Protein AF-A0A0K0EU49-F1 (afdb_monomer_lite)

Sequence (114 aa):
MLGKSNKVKTKYGFSILNDKEEGNVSEKSRKPKEFAKDKGLGFPKFIKKDFLDKLNGLLDNDTLTIICELSIVNESWNYQCRRMSIKEMIPRQRLLFDLGNILDFHFFGLYRKS

Secondary structure (DSSP, 8-state):
-------EEEEEEEEEE-TTS-EEEEEE-SS-EEEBTTB----TTSS-GGGSSGGGT-SBTTB--EEEEEEE--------------SS-PPP--HHHHHHHHHHHHHHHHTT--

Foldseek 3Di:
DPDPDQWFWKKKKKFKAFPVRDGPFIDIDPGTDIDDPPDDDDDPPRDDPVCCDVVVRRQDVPDIDMDMDMDTDDDDDDPPPPPDPDVDDDPPDCPVVVVVVVVVVVVVVVVVPD

Structure (mmCIF, N/CA/C/O backbone):
data_AF-A0A0K0EU49-F1
#
_entry.id   AF-A0A0K0EU49-F1
#
loop_
_atom_site.group_PDB
_atom_site.id
_atom_site.type_symbol
_atom_site.label_atom_id
_atom_site.label_alt_id
_atom_site.label_comp_id
_atom_site.label_asym_id
_atom_site.label_entity_id
_atom_site.label_seq_id
_atom_site.pdbx_PDB_ins_code
_atom_site.Cartn_x
_atom_site.Cartn_y
_atom_site.Cartn_z
_atom_site.occupancy
_atom_site.B_iso_or_equiv
_atom_site.auth_seq_id
_atom_site.auth_comp_id
_atom_site.auth_asym_id
_atom_site.auth_atom_id
_atom_site.pdbx_PDB_model_num
ATOM 1 N N . MET A 1 1 ? 18.193 -19.579 -23.273 1.00 37.75 1 MET A N 1
ATOM 2 C CA . MET A 1 1 ? 17.131 -18.557 -23.148 1.00 37.75 1 MET A CA 1
ATOM 3 C C . MET A 1 1 ? 16.803 -18.411 -21.671 1.00 37.75 1 MET A C 1
ATOM 5 O O . MET A 1 1 ? 16.205 -19.311 -21.100 1.00 37.75 1 MET A O 1
ATOM 9 N N . LEU A 1 2 ? 17.311 -17.358 -21.029 1.00 48.41 2 LEU A N 1
ATOM 10 C CA . LEU A 1 2 ? 17.106 -17.089 -19.604 1.00 48.41 2 LEU A CA 1
ATOM 11 C C . LEU A 1 2 ? 15.629 -16.714 -19.404 1.00 48.41 2 LEU A C 1
ATOM 13 O O . LEU A 1 2 ? 15.182 -15.695 -19.929 1.00 48.41 2 LEU A O 1
ATOM 17 N N . GLY A 1 3 ? 14.857 -17.581 -18.745 1.00 47.91 3 GLY A N 1
ATOM 18 C CA . GLY A 1 3 ? 13.427 -17.368 -18.529 1.00 47.91 3 GLY A CA 1
ATOM 19 C C . GLY A 1 3 ? 13.191 -16.036 -17.822 1.00 47.91 3 GLY A C 1
ATOM 20 O O . GLY A 1 3 ? 13.730 -15.808 -16.741 1.00 47.91 3 GLY A O 1
ATOM 21 N N . LYS A 1 4 ? 12.414 -15.142 -18.444 1.00 58.16 4 LYS A N 1
ATOM 22 C CA . LYS A 1 4 ? 11.996 -13.887 -17.812 1.00 58.16 4 LYS A CA 1
ATOM 23 C C . LYS A 1 4 ? 11.240 -14.247 -16.537 1.00 58.16 4 LYS A C 1
ATOM 25 O O . LYS A 1 4 ? 10.184 -14.873 -16.598 1.00 58.16 4 LYS A O 1
ATOM 30 N N . SER A 1 5 ? 11.784 -13.883 -15.382 1.00 66.69 5 SER A N 1
ATOM 31 C CA . SER A 1 5 ? 11.018 -13.942 -14.148 1.00 66.69 5 SER A CA 1
ATOM 32 C C . SER A 1 5 ? 9.898 -12.905 -14.259 1.00 66.69 5 SER A C 1
ATOM 34 O O . SER A 1 5 ? 10.154 -11.726 -14.486 1.00 66.69 5 SER A O 1
ATOM 36 N N . ASN A 1 6 ? 8.642 -13.323 -14.089 1.00 78.94 6 ASN A N 1
ATOM 37 C CA . ASN A 1 6 ? 7.483 -12.416 -14.016 1.00 78.94 6 ASN A CA 1
ATOM 38 C C . ASN A 1 6 ? 7.441 -11.652 -12.676 1.00 78.94 6 ASN A C 1
ATOM 40 O O . ASN A 1 6 ? 6.374 -11.408 -12.114 1.00 78.94 6 ASN A O 1
ATOM 44 N N . LYS A 1 7 ? 8.615 -11.341 -12.125 1.00 86.12 7 LYS A N 1
ATOM 45 C CA . LYS A 1 7 ? 8.794 -10.707 -10.828 1.00 86.12 7 LYS A CA 1
ATOM 46 C C . LYS A 1 7 ? 9.262 -9.279 -11.030 1.00 86.12 7 LYS A C 1
ATOM 48 O O . LYS A 1 7 ? 10.181 -9.028 -11.805 1.00 86.12 7 LYS A O 1
ATOM 53 N N . VAL A 1 8 ? 8.672 -8.360 -10.281 1.00 88.56 8 VAL A N 1
ATOM 54 C CA . VAL A 1 8 ? 9.025 -6.940 -10.323 1.00 88.56 8 VAL A CA 1
ATOM 55 C C . VAL A 1 8 ? 9.614 -6.544 -8.977 1.00 88.56 8 VAL A C 1
ATOM 57 O O . VAL A 1 8 ? 9.035 -6.843 -7.935 1.00 88.56 8 VAL A O 1
ATOM 60 N N . LYS A 1 9 ? 10.769 -5.872 -8.975 1.00 91.19 9 LYS A N 1
ATOM 61 C CA . LYS A 1 9 ? 11.320 -5.274 -7.754 1.00 91.19 9 LYS A CA 1
ATOM 62 C C .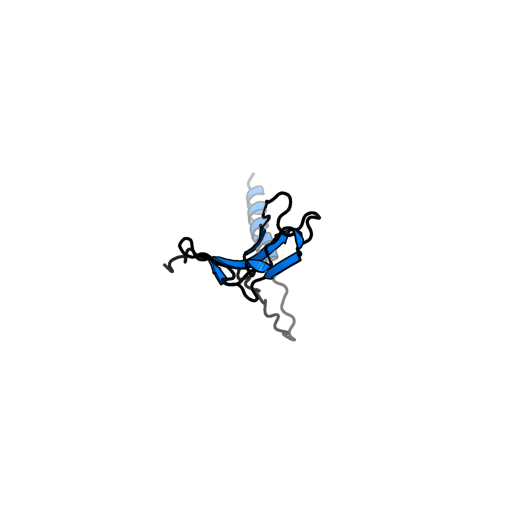 LYS A 1 9 ? 10.619 -3.943 -7.505 1.00 91.19 9 LYS A C 1
ATOM 64 O O . LYS A 1 9 ? 10.660 -3.048 -8.344 1.00 91.19 9 LYS A O 1
ATOM 69 N N . THR A 1 10 ? 9.998 -3.793 -6.343 1.00 91.62 10 THR A N 1
ATOM 70 C CA . THR A 1 10 ? 9.272 -2.571 -5.988 1.00 91.62 10 THR A CA 1
ATOM 71 C C . THR A 1 10 ? 9.500 -2.179 -4.535 1.00 91.62 10 THR A C 1
ATOM 73 O O . THR A 1 10 ? 9.626 -3.038 -3.659 1.00 91.62 10 THR A O 1
ATOM 76 N N . LYS A 1 11 ? 9.579 -0.874 -4.272 1.00 94.56 11 LYS A N 1
ATOM 77 C CA . LYS A 1 11 ? 9.314 -0.320 -2.944 1.00 94.56 11 LYS A CA 1
ATOM 78 C C . LYS A 1 11 ? 7.837 0.040 -2.875 1.00 94.56 11 LYS A C 1
ATOM 80 O O . LYS A 1 11 ? 7.317 0.653 -3.796 1.00 94.56 11 LYS A O 1
ATOM 85 N N . TYR A 1 12 ? 7.197 -0.312 -1.777 1.00 93.62 12 TYR A N 1
ATOM 86 C CA . TYR A 1 12 ? 5.807 0.015 -1.496 1.00 93.62 12 TYR A CA 1
ATOM 87 C C . TYR A 1 12 ? 5.681 0.778 -0.178 1.00 93.62 12 TYR A C 1
ATOM 89 O O . TYR A 1 12 ? 6.557 0.666 0.693 1.00 93.62 12 TYR A O 1
ATOM 97 N N . GLY A 1 13 ? 4.600 1.533 -0.039 1.00 94.75 13 GLY A N 1
ATOM 98 C CA . GLY A 1 13 ? 4.194 2.213 1.180 1.00 94.75 13 GLY A CA 1
ATOM 99 C C . GLY A 1 13 ? 2.680 2.214 1.318 1.00 94.75 13 GLY A C 1
ATOM 100 O O . GLY A 1 13 ? 1.973 2.262 0.315 1.00 94.75 13 GLY A O 1
ATOM 101 N N . PHE A 1 14 ? 2.201 2.150 2.553 1.00 95.06 14 PHE A N 1
ATOM 102 C CA . PHE A 1 14 ? 0.784 2.263 2.874 1.00 95.06 14 PHE A CA 1
ATOM 103 C C . PHE A 1 14 ? 0.589 3.385 3.881 1.00 95.06 14 PHE A C 1
ATOM 105 O O . PHE A 1 14 ? 1.388 3.515 4.811 1.00 95.06 14 PHE A O 1
ATOM 112 N N . SER A 1 15 ? -0.479 4.156 3.710 1.00 92.81 15 SER A N 1
ATOM 113 C CA . SER A 1 15 ? -0.893 5.185 4.660 1.00 92.81 15 SER A CA 1
ATOM 114 C C . SER A 1 15 ? -2.398 5.124 4.893 1.00 92.81 15 SER A C 1
ATOM 116 O O . SER A 1 15 ? -3.140 4.828 3.961 1.00 92.81 15 SER A O 1
ATOM 118 N N . ILE A 1 16 ? -2.851 5.422 6.108 1.00 92.19 16 ILE A N 1
ATOM 119 C CA . ILE A 1 16 ? -4.270 5.649 6.414 1.00 92.19 16 ILE A CA 1
ATOM 120 C C . ILE A 1 16 ? -4.494 7.152 6.491 1.00 92.19 16 ILE A C 1
ATOM 122 O O . ILE A 1 16 ? -3.755 7.841 7.201 1.00 92.19 16 ILE A O 1
ATOM 126 N N . LEU A 1 17 ? -5.487 7.637 5.749 1.00 88.19 17 LEU A N 1
ATOM 127 C CA . LEU A 1 17 ? -5.893 9.036 5.798 1.00 88.19 17 LEU A CA 1
ATOM 128 C C . LEU A 1 17 ? -6.889 9.285 6.922 1.00 88.19 17 LEU A C 1
ATOM 130 O O . LEU A 1 17 ? -7.733 8.437 7.213 1.00 88.19 17 LEU A O 1
ATOM 134 N N . ASN A 1 18 ? -6.784 10.470 7.511 1.00 83.25 18 ASN A N 1
ATOM 135 C CA . ASN A 1 18 ? -7.820 11.018 8.368 1.00 83.25 18 ASN A CA 1
ATOM 136 C C . ASN A 1 18 ? -8.838 11.859 7.574 1.00 83.25 18 ASN A C 1
ATOM 138 O O . ASN A 1 18 ? -8.734 12.013 6.356 1.00 83.25 18 ASN A O 1
ATOM 142 N N . ASP A 1 19 ? -9.800 12.423 8.295 1.00 78.00 19 ASP A N 1
ATOM 143 C CA . ASP A 1 19 ? -10.820 13.372 7.827 1.00 78.00 19 ASP A CA 1
ATOM 144 C C . ASP A 1 19 ? -10.258 14.637 7.149 1.00 78.00 19 ASP A C 1
ATOM 146 O O . ASP A 1 19 ? -10.950 15.293 6.373 1.00 78.00 19 ASP A O 1
ATOM 150 N N . LYS A 1 20 ? -8.994 14.977 7.411 1.00 79.12 20 LYS A N 1
ATOM 151 C CA . LYS A 1 20 ? -8.268 16.107 6.810 1.00 79.12 20 LYS A CA 1
ATOM 152 C C . LYS A 1 20 ? -7.339 15.694 5.667 1.00 79.12 20 LYS A C 1
ATOM 154 O O . LYS A 1 20 ? -6.525 16.504 5.234 1.00 79.12 20 LYS A O 1
ATOM 159 N N . GLU A 1 21 ? -7.431 14.447 5.205 1.00 70.44 21 GLU A N 1
ATOM 160 C CA . GLU A 1 21 ? -6.547 13.856 4.191 1.00 70.44 21 GLU A CA 1
ATOM 161 C C . GLU A 1 21 ? -5.053 13.845 4.584 1.00 70.44 21 GLU A C 1
ATOM 163 O O . GLU A 1 21 ? -4.166 13.710 3.738 1.00 70.44 21 GLU A O 1
ATOM 168 N N . GLU A 1 22 ? -4.745 13.918 5.881 1.00 72.31 22 GLU A N 1
ATOM 169 C CA . GLU A 1 22 ? -3.383 13.791 6.400 1.00 72.31 22 GLU A CA 1
ATOM 170 C C . GLU A 1 22 ? -3.084 12.325 6.769 1.00 72.31 22 GLU A C 1
ATOM 172 O O . GLU A 1 22 ? -3.889 11.619 7.384 1.00 72.31 22 GLU A O 1
ATOM 177 N N . GLY A 1 23 ? -1.901 11.837 6.377 1.00 65.19 23 GLY A N 1
ATOM 178 C CA . GLY A 1 23 ? -1.470 10.458 6.618 1.00 65.19 23 GLY A CA 1
ATOM 179 C C . GLY A 1 23 ? -1.018 10.220 8.061 1.00 65.19 23 GLY A C 1
ATOM 180 O O . GLY A 1 23 ? 0.179 10.254 8.339 1.00 65.19 23 GLY A O 1
ATOM 181 N N . ASN A 1 24 ? -1.959 9.941 8.965 1.00 73.44 24 ASN A N 1
ATOM 182 C CA . ASN A 1 24 ? -1.694 9.751 10.401 1.00 73.44 24 ASN A CA 1
ATOM 183 C C . ASN A 1 24 ? -0.955 8.443 10.737 1.00 73.44 24 ASN A C 1
ATOM 185 O O . ASN A 1 24 ? -0.217 8.371 11.720 1.00 73.44 24 ASN A O 1
ATOM 189 N N . VAL A 1 25 ? -1.139 7.397 9.928 1.00 86.44 25 VAL A N 1
ATOM 190 C CA . VAL A 1 25 ? -0.419 6.122 10.059 1.00 86.44 25 VAL A CA 1
ATOM 191 C C . VAL A 1 25 ? 0.201 5.814 8.713 1.00 86.44 25 VAL A C 1
ATOM 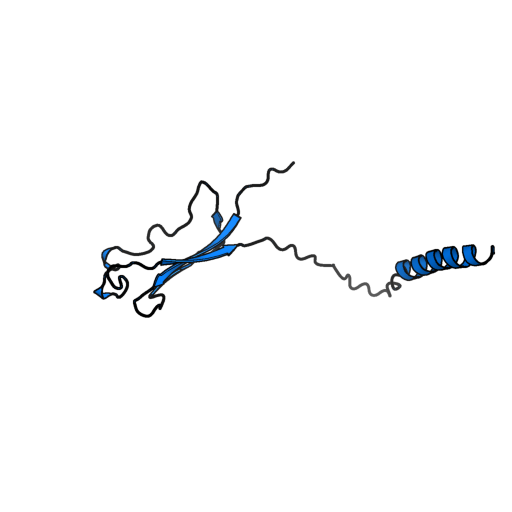193 O O . VAL A 1 25 ? -0.529 5.651 7.743 1.00 86.44 25 VAL A O 1
ATOM 196 N N . SER A 1 26 ? 1.530 5.743 8.639 1.00 91.62 26 SER A N 1
ATOM 197 C CA . SER A 1 26 ? 2.249 5.486 7.391 1.00 91.62 26 SER A CA 1
ATOM 198 C C . SER A 1 26 ? 3.419 4.536 7.617 1.00 91.62 26 SER A C 1
ATOM 200 O O . SER A 1 26 ? 4.227 4.730 8.527 1.00 91.62 26 SER A O 1
ATOM 202 N N . GLU A 1 27 ? 3.535 3.516 6.771 1.00 95.00 27 GLU A N 1
ATOM 203 C CA . GLU A 1 27 ? 4.661 2.585 6.779 1.00 95.00 27 GLU A CA 1
ATOM 204 C C . GLU A 1 27 ? 5.174 2.361 5.355 1.00 95.00 27 GLU A C 1
ATOM 206 O O . GLU A 1 27 ? 4.406 2.156 4.413 1.00 95.00 27 GLU A O 1
ATOM 211 N N . LYS A 1 28 ? 6.502 2.391 5.188 1.00 94.88 28 LYS A N 1
ATOM 212 C CA . LYS A 1 28 ? 7.175 2.213 3.896 1.00 94.88 28 LYS A CA 1
ATOM 213 C C . LYS A 1 28 ? 8.205 1.097 3.961 1.00 94.88 28 LYS A C 1
ATOM 215 O O . LYS A 1 28 ? 8.931 0.921 4.941 1.00 94.88 28 LYS A O 1
ATOM 220 N N . SER A 1 29 ? 8.305 0.343 2.872 1.00 95.06 29 SER A N 1
ATOM 221 C CA . SER A 1 29 ? 9.285 -0.729 2.744 1.00 95.06 29 SER A CA 1
ATOM 222 C C . SER A 1 29 ? 10.704 -0.149 2.743 1.00 95.06 29 SER A C 1
ATOM 224 O O . SER A 1 29 ? 11.053 0.733 1.959 1.00 95.06 29 SER A O 1
ATOM 226 N N . ARG A 1 30 ? 11.566 -0.671 3.623 1.00 93.19 30 ARG A N 1
ATOM 227 C CA . ARG A 1 30 ? 12.957 -0.193 3.750 1.00 93.19 30 ARG A CA 1
ATOM 228 C C . ARG A 1 30 ? 13.798 -0.474 2.502 1.00 93.19 30 ARG A C 1
ATOM 230 O O . ARG A 1 30 ? 14.722 0.267 2.181 1.00 93.19 30 ARG A O 1
ATOM 237 N N . LYS A 1 31 ? 13.511 -1.580 1.812 1.00 92.81 31 LYS A N 1
ATOM 238 C CA . LYS A 1 31 ? 14.242 -2.062 0.634 1.00 92.81 31 LYS A CA 1
ATOM 239 C C . LYS A 1 31 ? 13.251 -2.571 -0.413 1.00 92.81 31 LYS A C 1
ATOM 241 O O . LYS A 1 31 ? 12.175 -3.021 -0.016 1.00 92.81 31 LYS A O 1
ATOM 246 N N . PRO A 1 32 ? 13.620 -2.563 -1.706 1.00 92.25 32 PRO A N 1
ATOM 247 C CA . PRO A 1 32 ? 12.794 -3.162 -2.743 1.00 92.25 32 PRO A CA 1
ATOM 248 C C . PRO A 1 32 ? 12.524 -4.641 -2.442 1.00 92.25 32 PRO A C 1
ATOM 250 O O . PRO A 1 32 ? 13.403 -5.356 -1.950 1.00 92.25 32 PRO A O 1
ATOM 253 N N . LYS A 1 33 ? 11.310 -5.093 -2.735 1.00 92.00 33 LYS A N 1
ATOM 254 C CA . LYS A 1 33 ? 10.867 -6.482 -2.605 1.00 92.00 33 LYS A CA 1
ATOM 255 C C . LYS A 1 33 ? 10.409 -7.003 -3.959 1.00 92.00 33 LYS A C 1
ATOM 257 O O . LYS A 1 33 ? 9.978 -6.230 -4.807 1.00 92.00 33 LYS A O 1
ATOM 262 N N . GLU A 1 34 ? 10.521 -8.312 -4.153 1.00 90.50 34 GLU A N 1
ATOM 263 C CA . GLU A 1 34 ? 9.993 -8.977 -5.342 1.00 90.50 34 GLU A CA 1
ATOM 264 C C . GLU A 1 34 ? 8.485 -9.158 -5.195 1.00 90.50 34 GLU A C 1
ATOM 266 O O . GLU A 1 34 ? 8.022 -9.867 -4.301 1.00 90.50 34 GLU A O 1
ATOM 271 N N . PHE A 1 35 ? 7.738 -8.511 -6.079 1.00 87.81 35 PHE A N 1
ATOM 272 C CA . PHE A 1 35 ? 6.315 -8.720 -6.268 1.00 87.81 35 PHE A CA 1
ATOM 273 C C . PHE A 1 35 ? 6.100 -9.753 -7.377 1.00 87.81 35 PHE A C 1
ATOM 275 O O . PHE A 1 35 ? 6.735 -9.669 -8.433 1.00 87.81 35 PHE A O 1
ATOM 282 N N . ALA A 1 36 ? 5.225 -10.726 -7.131 1.00 86.81 36 ALA A N 1
ATOM 283 C CA . ALA A 1 36 ? 4.845 -11.767 -8.082 1.00 86.81 36 ALA A CA 1
ATOM 284 C C . ALA A 1 36 ? 3.315 -11.892 -8.106 1.00 86.81 36 ALA A C 1
ATOM 286 O O . ALA A 1 36 ? 2.654 -11.573 -7.121 1.00 86.81 36 ALA A O 1
ATOM 287 N N . LYS A 1 37 ? 2.745 -12.357 -9.223 1.00 82.69 37 LYS A N 1
ATOM 288 C CA . LYS A 1 37 ? 1.283 -12.410 -9.431 1.00 82.69 37 LYS A CA 1
ATOM 289 C C . LYS A 1 37 ? 0.540 -13.210 -8.348 1.00 82.69 37 LYS A C 1
ATOM 291 O O . LYS A 1 37 ? -0.603 -12.904 -8.035 1.00 82.69 37 LYS A O 1
ATOM 296 N N . ASP A 1 38 ? 1.189 -14.224 -7.799 1.00 85.56 38 ASP A N 1
ATOM 297 C CA . ASP A 1 38 ? 0.689 -15.158 -6.791 1.00 85.56 38 ASP A CA 1
ATOM 298 C C . ASP A 1 38 ? 1.053 -14.761 -5.349 1.00 85.56 38 ASP A C 1
ATOM 300 O O . ASP A 1 38 ? 0.646 -15.434 -4.402 1.00 85.56 38 ASP A O 1
ATOM 304 N N . LYS A 1 39 ? 1.807 -13.668 -5.157 1.00 84.94 39 LYS A N 1
ATOM 305 C CA . LYS A 1 39 ? 2.313 -13.262 -3.844 1.00 84.94 39 LYS A CA 1
ATOM 306 C C . LYS A 1 39 ? 2.151 -11.766 -3.587 1.00 84.94 39 LYS A C 1
ATOM 308 O O . LYS A 1 39 ? 2.866 -10.937 -4.147 1.00 84.94 39 LYS A O 1
ATOM 313 N N . GLY A 1 40 ? 1.271 -11.446 -2.640 1.00 84.88 40 GLY A N 1
ATOM 314 C CA . GLY A 1 40 ? 1.108 -10.094 -2.109 1.00 84.88 40 GLY A CA 1
ATOM 315 C C . GLY A 1 40 ? 2.299 -9.623 -1.266 1.00 84.88 40 GLY A C 1
ATOM 316 O O . GLY A 1 40 ? 3.041 -10.419 -0.682 1.00 84.88 40 GLY A O 1
ATOM 317 N N . LEU A 1 41 ? 2.459 -8.302 -1.184 1.00 89.62 41 LEU A N 1
ATOM 318 C CA . LEU A 1 41 ? 3.393 -7.617 -0.290 1.00 89.62 41 LEU A CA 1
ATOM 319 C C . LEU A 1 41 ? 2.601 -6.718 0.663 1.00 89.62 41 LEU A C 1
ATOM 321 O O . LEU A 1 41 ? 1.584 -6.151 0.278 1.00 89.62 41 LEU A O 1
ATOM 325 N N . GLY A 1 42 ? 3.066 -6.589 1.903 1.00 92.50 42 GLY A N 1
ATOM 326 C CA . GLY A 1 42 ? 2.361 -5.828 2.929 1.00 92.50 42 GLY A CA 1
ATOM 327 C C . GLY A 1 42 ? 3.115 -5.766 4.249 1.00 92.50 42 GLY A C 1
ATOM 328 O O . GLY A 1 42 ? 4.255 -6.235 4.347 1.00 92.50 42 GLY A O 1
ATOM 329 N N . PHE A 1 43 ? 2.457 -5.201 5.259 1.00 94.06 43 PHE A N 1
ATOM 330 C CA . PHE A 1 43 ? 2.924 -5.167 6.643 1.00 94.06 43 PHE A CA 1
ATOM 331 C C . PHE A 1 43 ? 1.934 -5.957 7.510 1.00 94.06 43 PHE A C 1
ATOM 333 O O . PHE A 1 43 ? 0.839 -5.468 7.777 1.00 94.06 43 PHE A O 1
ATOM 340 N N . PRO A 1 44 ? 2.277 -7.183 7.960 1.00 91.62 44 PRO A N 1
ATOM 341 C CA . PRO A 1 44 ? 1.347 -8.031 8.716 1.00 91.62 44 PRO A CA 1
ATOM 342 C C . PRO A 1 44 ? 0.812 -7.406 10.013 1.00 91.62 44 PRO A C 1
ATOM 344 O O . PRO A 1 44 ? -0.187 -7.871 10.549 1.00 91.62 44 PRO A O 1
ATOM 347 N N . LYS A 1 45 ? 1.488 -6.380 10.541 1.00 93.56 45 LYS A N 1
ATOM 348 C CA . LYS A 1 45 ? 1.112 -5.648 11.757 1.00 93.56 45 LYS A CA 1
ATOM 349 C C . LYS A 1 45 ? 1.055 -4.138 11.499 1.00 93.56 45 LYS A C 1
ATOM 351 O O . LYS A 1 45 ? 1.596 -3.371 12.285 1.00 93.56 45 LYS A O 1
ATOM 356 N N . PHE A 1 46 ? 0.438 -3.746 10.383 1.00 93.56 46 PHE A N 1
ATOM 357 C CA . PHE A 1 46 ? 0.375 -2.353 9.929 1.00 93.56 46 PHE A CA 1
ATOM 358 C C . PHE A 1 46 ? -0.287 -1.408 10.946 1.00 93.56 46 PHE A C 1
ATOM 360 O O . PHE A 1 46 ? 0.245 -0.346 11.247 1.00 93.56 46 PHE A O 1
ATOM 367 N N . ILE A 1 47 ? -1.425 -1.809 11.521 1.00 91.44 47 ILE A N 1
ATOM 368 C CA . ILE A 1 47 ? -2.119 -1.055 12.570 1.00 91.44 47 ILE A CA 1
ATOM 369 C C . ILE A 1 47 ? -2.783 -2.016 13.562 1.00 91.44 47 ILE A C 1
ATOM 371 O O . ILE A 1 47 ? -3.210 -3.114 13.199 1.00 91.44 47 ILE A O 1
ATOM 375 N N . LYS A 1 48 ? -2.852 -1.619 14.836 1.00 91.38 48 LYS A N 1
ATOM 376 C CA . LYS A 1 48 ? -3.642 -2.327 15.852 1.00 91.38 48 LYS A CA 1
ATOM 37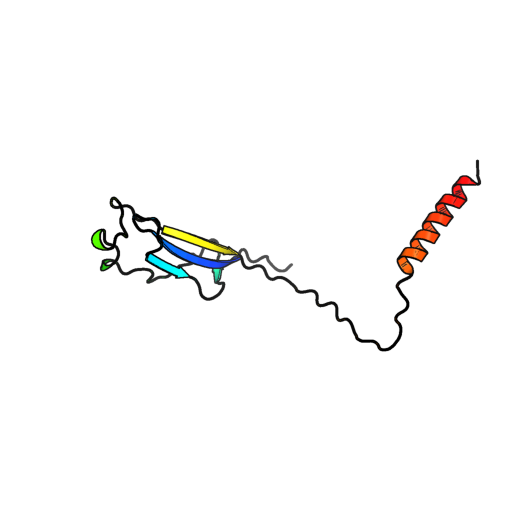7 C C . LYS A 1 48 ? -5.116 -1.959 15.704 1.00 91.38 48 LYS A C 1
ATOM 379 O O . LYS A 1 48 ? -5.432 -0.787 15.547 1.00 91.38 48 LYS A O 1
ATOM 384 N N . LYS A 1 49 ? -6.011 -2.939 15.842 1.00 89.88 49 LYS A N 1
ATOM 385 C CA . LYS A 1 49 ? -7.460 -2.717 15.727 1.00 89.88 49 LYS A CA 1
ATOM 386 C C . LYS A 1 49 ? -7.968 -1.632 16.682 1.00 89.88 49 LYS A C 1
ATOM 388 O O . LYS A 1 49 ? -8.710 -0.772 16.246 1.00 89.88 49 LYS A O 1
ATOM 393 N N . ASP A 1 50 ? -7.497 -1.620 17.927 1.00 87.94 50 ASP A N 1
ATOM 394 C CA . ASP A 1 50 ? -7.924 -0.641 18.941 1.00 87.94 50 ASP A CA 1
ATOM 395 C C . ASP A 1 50 ? -7.547 0.810 18.585 1.00 87.94 50 ASP A C 1
ATOM 397 O O . ASP A 1 50 ? -8.105 1.752 19.132 1.00 87.94 50 ASP A O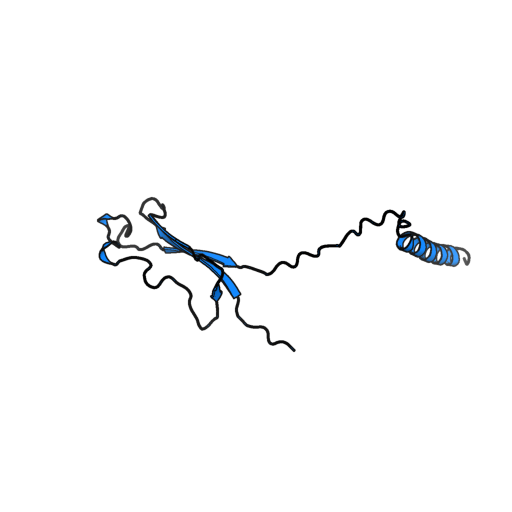 1
ATOM 401 N N . PHE A 1 51 ? -6.589 1.000 17.670 1.00 85.38 51 PHE A N 1
ATOM 402 C CA . PHE A 1 51 ? -6.219 2.320 17.158 1.00 85.38 51 PHE A CA 1
ATOM 403 C C . PHE A 1 51 ? -7.032 2.719 15.924 1.00 85.38 51 PHE A C 1
ATOM 405 O O . PHE A 1 51 ? -7.120 3.907 15.621 1.00 85.38 51 PHE A O 1
ATOM 412 N N . LEU A 1 52 ? -7.635 1.753 15.230 1.00 87.12 52 LEU A N 1
ATOM 413 C CA . LEU A 1 52 ? -8.505 1.979 14.084 1.00 87.12 52 LEU A CA 1
ATOM 414 C C . LEU A 1 52 ? -9.911 2.346 14.576 1.00 87.12 52 LEU A C 1
ATOM 416 O O . LEU A 1 52 ? -10.832 1.535 14.536 1.00 87.12 52 LEU A O 1
ATOM 420 N N . ASP A 1 53 ? -10.037 3.565 15.087 1.00 80.00 53 ASP A N 1
ATOM 421 C CA . ASP A 1 53 ? -11.260 4.072 15.701 1.00 80.00 53 ASP A CA 1
ATOM 422 C C . ASP A 1 53 ? -11.578 5.484 15.191 1.00 80.00 53 ASP A C 1
ATOM 424 O O . ASP A 1 53 ? -10.688 6.253 14.805 1.00 80.00 53 ASP A O 1
ATOM 428 N N . LYS A 1 54 ? -12.862 5.839 15.230 1.00 73.19 54 LYS A N 1
ATOM 429 C CA . LYS A 1 54 ? -13.396 7.150 14.856 1.00 73.19 54 LYS A CA 1
ATOM 430 C C . LYS A 1 54 ? -12.848 8.264 15.751 1.00 73.19 54 LYS A C 1
ATOM 432 O O . LYS A 1 54 ? -12.592 9.358 15.261 1.00 73.19 54 LYS A O 1
ATOM 437 N N . LEU A 1 55 ? -12.589 7.980 17.032 1.00 76.06 55 LEU A N 1
ATOM 438 C CA . LEU A 1 55 ? -11.965 8.938 17.960 1.00 76.06 55 LEU A CA 1
ATOM 439 C C . LEU A 1 55 ? -10.532 9.318 17.559 1.00 76.06 55 LEU A C 1
ATOM 441 O O . LEU A 1 55 ? -10.099 10.433 17.833 1.00 76.06 55 LEU A O 1
ATOM 445 N N . ASN A 1 56 ? -9.816 8.421 16.875 1.00 78.56 56 ASN A N 1
ATOM 446 C CA . ASN A 1 56 ? -8.473 8.689 16.354 1.00 78.56 56 ASN A CA 1
ATOM 447 C C . ASN A 1 56 ? -8.503 9.348 14.962 1.00 78.56 56 ASN A C 1
ATOM 449 O O . ASN A 1 56 ? -7.454 9.529 14.343 1.00 78.56 56 ASN A O 1
ATOM 453 N N . GLY A 1 57 ? -9.698 9.671 14.452 1.00 81.12 57 GLY A N 1
ATOM 454 C CA . GLY A 1 57 ? -9.898 10.299 13.148 1.00 81.12 57 GLY A CA 1
ATOM 455 C C . GLY A 1 57 ? -9.558 9.400 11.958 1.00 81.12 57 GLY A C 1
ATOM 456 O O . GLY A 1 57 ? -9.420 9.909 10.858 1.00 81.12 57 GLY A O 1
ATOM 457 N N . LEU A 1 58 ? -9.394 8.084 12.151 1.00 85.56 58 LEU A N 1
ATOM 458 C CA . LEU A 1 58 ? -8.992 7.150 11.083 1.00 85.56 58 LEU A CA 1
ATOM 459 C C . LEU A 1 58 ? -10.177 6.518 10.332 1.00 85.56 58 LEU A C 1
ATOM 461 O O . LEU A 1 58 ? -9.963 5.767 9.382 1.00 85.56 58 LEU A O 1
ATOM 465 N N . LEU A 1 59 ? -11.405 6.781 10.787 1.00 87.81 59 LEU A N 1
ATOM 466 C CA . LEU A 1 59 ? -12.657 6.269 10.224 1.00 87.81 59 LEU A CA 1
ATOM 467 C C . LEU A 1 59 ? -13.646 7.424 10.019 1.00 87.81 59 LEU A C 1
ATOM 469 O O . LEU A 1 59 ? -14.626 7.558 10.762 1.00 87.81 59 LEU A O 1
ATOM 473 N N . ASP A 1 60 ? -13.371 8.289 9.042 1.00 83.50 60 ASP A N 1
ATOM 474 C CA . ASP A 1 60 ? -14.303 9.362 8.690 1.00 83.50 60 ASP A CA 1
ATOM 475 C C . ASP A 1 60 ? -15.584 8.761 8.105 1.00 83.50 60 ASP A C 1
ATOM 477 O O . ASP A 1 60 ? -15.532 7.953 7.184 1.00 83.50 60 ASP A O 1
ATOM 481 N N . ASN A 1 61 ? -16.740 9.099 8.678 1.00 86.12 61 ASN A N 1
ATOM 482 C CA . ASN A 1 61 ? -18.030 8.498 8.316 1.00 86.12 61 ASN A CA 1
ATOM 483 C C . ASN A 1 61 ? -18.002 6.958 8.189 1.00 86.12 61 ASN A C 1
ATOM 485 O O . ASN A 1 61 ? -18.574 6.403 7.255 1.00 86.12 61 ASN A O 1
ATOM 489 N N . ASP A 1 62 ? -17.322 6.276 9.122 1.00 87.38 62 ASP A N 1
ATOM 490 C CA . ASP A 1 62 ? -17.147 4.808 9.110 1.00 87.38 62 ASP A CA 1
ATOM 491 C C . ASP A 1 62 ? -16.420 4.275 7.853 1.00 87.38 62 ASP A C 1
ATOM 493 O O . ASP A 1 62 ? -16.482 3.096 7.510 1.00 87.38 62 ASP A O 1
ATOM 497 N N . THR A 1 63 ? -15.702 5.156 7.153 1.00 89.31 63 THR A N 1
ATOM 498 C CA . THR A 1 63 ? -14.930 4.847 5.951 1.00 89.31 63 THR A CA 1
ATOM 499 C C . THR A 1 63 ? -13.445 4.801 6.285 1.00 89.31 63 THR A C 1
ATOM 501 O O . THR A 1 63 ? -12.874 5.752 6.816 1.00 89.31 63 THR A O 1
ATOM 504 N N . LEU A 1 64 ? -12.800 3.686 5.936 1.00 91.25 64 LEU A N 1
ATOM 505 C CA . LEU A 1 64 ? -11.352 3.529 6.024 1.00 91.25 64 LEU A CA 1
ATOM 506 C C . LEU A 1 64 ? -10.700 3.833 4.673 1.00 91.25 64 LEU A C 1
ATOM 508 O O . LEU A 1 64 ? -10.826 3.050 3.729 1.00 91.25 64 LEU A O 1
ATOM 512 N N . THR A 1 65 ? -9.932 4.918 4.604 1.00 90.81 65 THR A N 1
ATOM 513 C CA . THR A 1 65 ? -9.197 5.306 3.394 1.00 90.81 65 THR A CA 1
ATOM 514 C C . THR A 1 65 ? -7.729 4.901 3.497 1.00 90.81 65 THR A C 1
ATOM 516 O O . THR A 1 65 ? -6.992 5.399 4.348 1.00 90.81 65 THR A O 1
ATOM 519 N N . ILE A 1 66 ? -7.289 4.006 2.606 1.00 92.56 66 ILE A N 1
ATOM 520 C CA . ILE A 1 66 ? -5.899 3.536 2.526 1.00 92.56 66 ILE A CA 1
ATOM 521 C C . ILE A 1 66 ? -5.265 4.044 1.233 1.00 92.56 66 ILE A C 1
ATOM 523 O O . ILE A 1 66 ? -5.706 3.701 0.137 1.00 92.56 66 ILE A O 1
ATOM 527 N N . ILE A 1 67 ? -4.176 4.796 1.360 1.00 93.19 67 ILE A N 1
ATOM 528 C CA . ILE A 1 67 ? -3.296 5.134 0.243 1.00 93.19 67 ILE A CA 1
ATOM 529 C C . ILE A 1 67 ? -2.240 4.045 0.097 1.00 93.19 67 ILE A C 1
ATOM 531 O O . ILE A 1 67 ? -1.592 3.652 1.067 1.00 93.19 67 ILE A O 1
ATOM 535 N N . CYS A 1 68 ? -2.035 3.600 -1.140 1.00 93.19 68 CYS A N 1
ATOM 536 C CA . CYS A 1 68 ? -0.951 2.708 -1.525 1.00 93.19 68 CYS A CA 1
ATOM 537 C C . CYS A 1 68 ? -0.015 3.435 -2.494 1.00 93.19 68 CYS A C 1
ATOM 539 O O . CYS A 1 68 ? -0.425 3.840 -3.581 1.00 93.19 68 CYS A O 1
ATOM 541 N N . GLU A 1 69 ? 1.251 3.574 -2.114 1.00 92.81 69 GLU A N 1
ATOM 542 C CA . GLU A 1 69 ? 2.305 4.123 -2.963 1.00 92.81 69 GLU A CA 1
ATOM 543 C C . GLU A 1 69 ? 3.216 2.993 -3.445 1.00 92.81 69 GLU A C 1
ATOM 545 O O . GLU A 1 69 ? 3.702 2.188 -2.648 1.00 92.81 69 GLU A O 1
ATOM 550 N N . LEU A 1 70 ? 3.500 2.952 -4.747 1.00 91.75 70 LEU A N 1
ATOM 551 C CA . LEU A 1 70 ? 4.380 1.960 -5.362 1.00 91.75 70 LEU A CA 1
ATOM 552 C C . LEU A 1 70 ? 5.471 2.655 -6.178 1.00 91.75 70 LEU A C 1
ATOM 554 O O . LEU A 1 70 ? 5.206 3.549 -6.976 1.00 91.75 70 LEU A O 1
ATOM 558 N N . SER A 1 71 ? 6.714 2.216 -6.011 1.00 91.81 71 SER A N 1
ATOM 559 C CA . SER A 1 71 ? 7.863 2.651 -6.803 1.00 91.81 71 SER A CA 1
ATOM 560 C C . SER A 1 71 ? 8.553 1.432 -7.393 1.00 91.81 71 SER A C 1
ATOM 562 O O . SER A 1 71 ? 9.085 0.587 -6.667 1.00 91.81 71 SER A O 1
ATOM 564 N N . ILE A 1 72 ? 8.533 1.314 -8.715 1.00 90.44 72 ILE A N 1
ATOM 565 C CA . ILE A 1 72 ? 9.198 0.224 -9.432 1.00 90.44 72 ILE A CA 1
ATOM 566 C C . ILE A 1 72 ? 10.689 0.547 -9.519 1.00 90.44 72 ILE A C 1
ATOM 568 O O . ILE A 1 72 ? 11.073 1.649 -9.908 1.00 90.44 72 ILE A O 1
ATOM 572 N N . VAL A 1 73 ? 11.534 -0.405 -9.125 1.00 87.31 73 VAL A N 1
ATOM 573 C CA . VAL A 1 73 ? 12.989 -0.247 -9.157 1.00 87.31 73 VAL A CA 1
ATOM 574 C C . VAL A 1 73 ? 13.540 -1.044 -10.326 1.00 87.31 73 VAL A C 1
ATOM 576 O O . VAL A 1 73 ? 13.572 -2.274 -10.280 1.00 87.31 73 VAL A O 1
ATOM 579 N N . ASN A 1 74 ? 14.010 -0.330 -11.344 1.00 80.00 74 ASN A N 1
ATOM 580 C CA . ASN A 1 74 ? 14.742 -0.917 -12.458 1.00 80.00 74 ASN A CA 1
ATOM 581 C C . ASN A 1 74 ? 16.247 -0.826 -12.198 1.00 80.00 74 ASN A C 1
ATOM 583 O O . ASN A 1 74 ? 16.740 0.156 -11.642 1.00 80.00 74 ASN A O 1
ATOM 587 N N . GLU A 1 75 ? 16.986 -1.851 -12.609 1.00 68.62 75 GLU A N 1
ATOM 588 C CA . GLU A 1 75 ? 18.446 -1.821 -12.589 1.00 68.62 75 GLU A CA 1
ATOM 589 C C . GLU A 1 75 ? 18.925 -0.919 -13.734 1.00 68.62 75 GLU A C 1
ATOM 591 O O . GLU A 1 75 ? 18.761 -1.249 -14.908 1.00 68.62 75 GLU A O 1
ATOM 596 N N . SER A 1 76 ? 19.483 0.248 -13.406 1.00 62.78 76 SER A N 1
ATOM 597 C CA . SER A 1 76 ? 20.142 1.108 -14.388 1.00 62.78 76 SER A CA 1
ATOM 598 C C . SER A 1 76 ? 21.619 0.739 -14.473 1.00 62.78 76 SER A C 1
ATOM 600 O O . SER A 1 76 ? 22.368 0.906 -13.506 1.00 62.78 76 SER A O 1
ATOM 602 N N . TRP A 1 77 ? 22.052 0.260 -15.634 1.00 51.28 77 TRP A N 1
ATOM 603 C CA . TRP A 1 77 ? 23.466 0.050 -15.915 1.00 51.28 77 TRP A CA 1
ATOM 604 C C . TRP A 1 77 ? 24.123 1.403 -16.170 1.00 51.28 77 TRP A C 1
ATOM 606 O O . TRP A 1 77 ? 23.870 2.054 -17.181 1.00 51.28 77 TRP A O 1
ATOM 616 N N . ASN A 1 78 ? 24.977 1.835 -15.248 1.00 62.22 78 ASN A N 1
ATOM 617 C CA . ASN A 1 78 ? 25.836 2.982 -15.497 1.00 62.22 78 ASN A CA 1
ATOM 618 C C . ASN A 1 78 ? 26.968 2.529 -16.419 1.00 62.22 78 ASN A C 1
ATOM 620 O O . ASN A 1 78 ? 27.917 1.884 -15.970 1.00 62.22 78 ASN A O 1
ATOM 624 N N . TYR A 1 79 ? 26.882 2.861 -17.707 1.00 60.69 79 TYR A N 1
ATOM 625 C CA . TYR A 1 79 ? 28.011 2.704 -18.619 1.00 60.69 79 TYR A CA 1
ATOM 626 C C . TYR A 1 79 ? 29.107 3.696 -18.216 1.00 60.69 79 TYR A C 1
ATOM 628 O O . TYR A 1 79 ? 29.137 4.842 -18.660 1.00 60.69 79 TYR A O 1
ATOM 636 N N . GLN A 1 80 ? 30.021 3.271 -17.346 1.00 58.91 80 GLN A N 1
ATOM 637 C CA . GLN A 1 80 ? 31.236 4.028 -17.080 1.00 58.91 80 GLN A CA 1
ATOM 638 C C . GLN A 1 80 ? 32.174 3.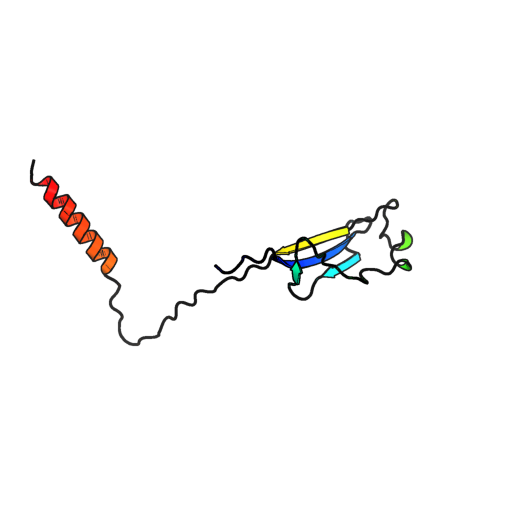873 -18.279 1.00 58.91 80 GLN A C 1
ATOM 640 O O . GLN A 1 80 ? 32.913 2.895 -18.396 1.00 58.91 80 GLN A O 1
ATOM 645 N N . CYS A 1 81 ? 32.157 4.853 -19.183 1.00 57.38 81 CYS A N 1
ATOM 646 C CA . CYS A 1 81 ? 33.221 5.003 -20.166 1.00 57.38 81 CYS A CA 1
ATOM 647 C C . CYS A 1 81 ? 34.511 5.328 -19.401 1.00 57.38 81 CYS A C 1
ATOM 649 O O . CYS A 1 81 ? 34.710 6.468 -18.975 1.00 57.38 81 CYS A O 1
ATOM 651 N N . ARG A 1 82 ? 35.378 4.329 -19.189 1.00 54.47 82 ARG A N 1
ATOM 652 C CA . ARG A 1 82 ? 36.716 4.542 -18.625 1.00 54.47 82 ARG A CA 1
ATOM 653 C C . ARG A 1 82 ? 37.489 5.481 -19.552 1.00 54.47 82 ARG A C 1
ATOM 655 O O . ARG A 1 82 ? 38.099 5.041 -20.521 1.00 54.47 82 ARG A O 1
ATOM 662 N N . ARG A 1 83 ? 37.478 6.784 -19.259 1.00 55.03 83 ARG A N 1
ATOM 663 C CA . ARG A 1 83 ? 38.480 7.708 -19.792 1.00 55.03 83 ARG A CA 1
ATOM 664 C C . ARG A 1 83 ? 39.793 7.348 -19.116 1.00 55.03 83 ARG A C 1
ATOM 666 O O . ARG A 1 83 ? 40.042 7.755 -17.987 1.00 55.03 83 ARG A O 1
ATOM 673 N N . MET A 1 84 ? 40.607 6.536 -19.781 1.00 51.62 84 MET A N 1
ATOM 674 C CA . MET A 1 84 ? 42.007 6.419 -19.399 1.00 51.62 84 MET A CA 1
ATOM 675 C C . MET A 1 84 ? 42.630 7.804 -19.583 1.00 51.62 84 MET A C 1
ATOM 677 O O . MET A 1 84 ? 42.523 8.389 -20.661 1.00 51.62 84 MET A O 1
ATOM 681 N N . SER A 1 85 ? 43.246 8.350 -18.537 1.00 55.44 85 SER A N 1
ATOM 682 C CA . SER A 1 85 ? 44.091 9.539 -18.632 1.00 55.44 85 SER A CA 1
ATOM 683 C C . SER A 1 85 ? 45.390 9.148 -19.339 1.00 55.44 85 SER A C 1
ATOM 685 O O . SER A 1 85 ? 46.442 9.014 -18.716 1.00 55.44 85 SER A O 1
ATOM 687 N N . ILE A 1 86 ? 45.288 8.869 -20.638 1.00 57.66 86 ILE A N 1
ATOM 688 C CA . ILE A 1 86 ? 46.437 8.646 -21.506 1.00 57.66 86 ILE A CA 1
ATOM 689 C C . ILE A 1 86 ? 47.106 10.014 -21.653 1.00 57.66 86 ILE A C 1
ATOM 691 O O . ILE A 1 86 ? 46.496 10.961 -22.142 1.00 57.66 86 ILE A O 1
ATOM 695 N N . LYS A 1 87 ? 48.345 10.133 -21.170 1.00 57.94 87 LYS A N 1
ATOM 696 C CA . LYS A 1 87 ? 49.177 11.339 -21.321 1.00 57.94 87 LYS A CA 1
ATOM 697 C C . LYS A 1 87 ? 49.603 11.596 -22.774 1.00 57.94 87 LYS A C 1
ATOM 699 O O . LYS A 1 87 ? 50.199 12.627 -23.056 1.00 57.94 87 LYS A O 1
ATOM 704 N N . GLU A 1 88 ? 49.298 10.678 -23.683 1.00 58.88 88 GLU A N 1
ATOM 705 C CA . GLU A 1 88 ? 49.531 10.813 -25.116 1.00 58.88 88 GLU A CA 1
ATOM 706 C C . GLU A 1 88 ? 48.285 11.339 -25.832 1.00 58.88 88 GLU A C 1
ATOM 708 O O . GLU A 1 88 ? 47.154 10.917 -25.574 1.00 58.88 88 GLU A O 1
ATOM 713 N N . MET A 1 89 ? 48.509 12.289 -26.739 1.00 55.19 89 MET A N 1
ATOM 714 C CA . MET A 1 89 ? 47.483 12.937 -27.546 1.00 55.19 89 MET A CA 1
ATOM 715 C C . MET A 1 89 ? 46.806 11.905 -28.456 1.00 55.19 89 MET A C 1
ATOM 717 O O . MET A 1 89 ? 47.297 11.606 -29.540 1.00 55.19 89 MET A O 1
ATOM 721 N N . ILE A 1 90 ? 45.670 11.359 -28.014 1.00 60.28 90 ILE A N 1
ATOM 722 C CA . ILE A 1 90 ? 44.818 10.495 -28.836 1.00 60.28 90 ILE A CA 1
ATOM 723 C C . ILE A 1 90 ? 44.451 11.291 -30.102 1.00 60.28 90 ILE A C 1
ATOM 725 O O . ILE A 1 90 ? 43.833 12.357 -29.976 1.00 60.28 90 ILE A O 1
ATOM 729 N N . PRO A 1 91 ? 44.803 10.828 -31.317 1.00 63.34 91 PRO A N 1
ATOM 730 C CA . PRO A 1 91 ? 44.366 11.495 -32.533 1.00 63.34 91 PRO A CA 1
ATOM 731 C C . PRO A 1 91 ? 42.836 11.510 -32.538 1.00 63.34 91 PRO A C 1
ATOM 733 O O . PRO A 1 91 ? 42.205 10.466 -32.351 1.00 63.34 91 PRO A O 1
ATOM 736 N N . ARG A 1 92 ? 42.222 12.690 -32.711 1.00 58.00 92 ARG A N 1
ATOM 737 C CA . ARG A 1 92 ? 40.757 12.793 -32.827 1.00 58.00 92 ARG A CA 1
ATOM 738 C C . ARG A 1 92 ? 40.284 11.802 -33.886 1.00 58.00 92 ARG A C 1
ATOM 740 O O . ARG A 1 92 ? 40.871 11.744 -34.962 1.00 58.00 92 ARG A O 1
ATOM 747 N N . GLN A 1 93 ? 39.239 11.037 -33.575 1.00 65.12 93 GLN A N 1
ATOM 748 C CA . GLN A 1 93 ? 38.685 10.046 -34.493 1.00 65.12 93 GLN A CA 1
ATOM 749 C C . GLN A 1 93 ? 38.340 10.713 -35.834 1.00 65.12 93 GLN A C 1
ATOM 751 O O . GLN A 1 93 ? 37.447 11.554 -35.899 1.00 65.12 93 GLN A O 1
ATOM 756 N N . ARG A 1 94 ? 39.078 10.348 -36.891 1.00 71.06 94 ARG A N 1
ATOM 757 C CA . ARG A 1 94 ? 38.883 10.838 -38.268 1.00 71.06 94 ARG A CA 1
ATOM 758 C C . ARG A 1 94 ? 37.922 9.977 -39.084 1.00 71.06 94 ARG A C 1
ATOM 760 O O . ARG A 1 94 ? 37.497 10.400 -40.142 1.00 71.06 94 ARG A O 1
ATOM 767 N N . LEU A 1 95 ? 37.484 8.842 -38.540 1.00 74.56 95 LEU A N 1
ATOM 768 C CA . LEU A 1 95 ? 36.581 7.889 -39.195 1.00 74.56 95 LEU A CA 1
ATOM 769 C C . LEU A 1 95 ? 35.322 8.530 -39.793 1.00 74.56 95 LEU A C 1
ATOM 771 O O . LEU A 1 95 ? 34.963 8.216 -40.921 1.00 74.56 95 LEU A O 1
ATOM 775 N N . LEU A 1 96 ? 34.665 9.443 -39.066 1.00 72.38 96 LEU A N 1
ATOM 776 C CA . LEU A 1 96 ? 33.483 10.142 -39.587 1.00 72.38 96 LEU A CA 1
ATOM 777 C C . LEU A 1 96 ? 33.823 11.044 -40.782 1.00 72.38 96 LEU A C 1
ATOM 779 O O . LEU A 1 96 ? 33.050 11.137 -41.728 1.00 72.38 96 LEU A O 1
ATOM 783 N N . PHE A 1 97 ? 34.980 11.703 -40.721 1.00 74.69 97 PHE A N 1
ATOM 784 C CA . PHE A 1 97 ? 35.476 12.573 -41.780 1.00 74.69 97 PHE A CA 1
ATOM 785 C C . PHE A 1 97 ? 35.882 11.755 -43.013 1.00 74.69 97 PHE A C 1
ATOM 787 O O . PHE A 1 97 ? 35.508 12.093 -44.131 1.00 74.69 97 PHE A O 1
ATOM 794 N N . ASP A 1 98 ? 36.570 10.633 -42.804 1.00 78.19 98 ASP A N 1
ATOM 795 C CA . ASP A 1 98 ? 36.999 9.728 -43.870 1.00 78.19 98 ASP A CA 1
ATOM 796 C C . ASP A 1 98 ? 35.795 9.076 -44.573 1.00 78.19 98 ASP A C 1
ATOM 798 O O . ASP A 1 98 ? 35.775 8.981 -45.800 1.00 78.19 98 ASP A O 1
ATOM 802 N N . LEU A 1 99 ? 34.749 8.701 -43.824 1.00 77.50 99 LEU A N 1
ATOM 803 C CA . LEU A 1 99 ? 33.488 8.204 -44.389 1.00 77.50 99 LEU A CA 1
ATOM 804 C C . LEU A 1 99 ? 32.750 9.271 -45.204 1.00 77.50 99 LEU A C 1
ATOM 806 O O . LEU A 1 99 ? 32.239 8.956 -46.277 1.00 77.50 99 LEU A O 1
ATOM 810 N N . GLY A 1 100 ? 32.718 10.517 -44.721 1.00 77.88 100 GLY A N 1
ATOM 811 C CA . GLY A 1 100 ? 32.153 11.645 -45.466 1.00 77.88 100 GLY A CA 1
ATOM 812 C C . GLY A 1 100 ? 32.847 11.827 -46.813 1.00 77.88 100 GLY A C 1
ATOM 813 O O . GLY A 1 100 ? 32.187 11.841 -47.846 1.00 77.88 100 GLY A O 1
ATOM 814 N N . ASN A 1 101 ? 34.182 11.813 -46.814 1.00 79.88 101 ASN A N 1
ATOM 815 C CA . ASN A 1 101 ? 34.963 11.923 -48.043 1.00 79.88 101 ASN A CA 1
ATOM 816 C C . ASN A 1 101 ? 34.653 10.786 -49.028 1.00 79.88 101 ASN A C 1
ATOM 818 O O . ASN A 1 101 ? 34.465 11.045 -50.211 1.00 79.88 101 ASN A O 1
ATOM 822 N N . ILE A 1 102 ? 34.570 9.531 -48.569 1.00 79.38 102 ILE A N 1
ATOM 823 C CA . ILE A 1 102 ? 34.264 8.383 -49.445 1.00 79.38 102 ILE A CA 1
ATOM 824 C C . ILE A 1 102 ? 32.883 8.529 -50.096 1.00 79.38 102 ILE A C 1
ATOM 826 O O . ILE A 1 102 ? 32.736 8.261 -51.292 1.00 79.38 102 ILE A O 1
ATOM 830 N N . LEU A 1 103 ? 31.880 8.961 -49.327 1.00 76.19 103 LEU A N 1
ATOM 831 C CA . LEU A 1 103 ? 30.539 9.205 -49.853 1.00 76.19 103 LEU A CA 1
ATOM 832 C C . LEU A 1 103 ? 30.556 10.353 -50.867 1.00 76.19 103 LEU A C 1
ATOM 834 O O . LEU A 1 103 ? 30.044 10.186 -51.974 1.00 76.19 103 LEU A O 1
ATOM 838 N N . ASP A 1 104 ? 31.214 11.464 -50.547 1.00 71.94 104 ASP A N 1
ATOM 839 C CA . ASP A 1 104 ? 31.317 12.619 -51.441 1.00 71.94 104 ASP A CA 1
ATOM 840 C C . ASP A 1 104 ? 32.039 12.265 -52.751 1.00 71.94 104 ASP A C 1
ATOM 842 O O . ASP A 1 104 ? 31.560 12.612 -53.832 1.00 71.94 104 ASP A O 1
ATOM 846 N N . PHE A 1 105 ? 33.126 11.486 -52.705 1.00 68.19 105 PHE A N 1
ATOM 847 C CA . PHE A 1 105 ? 33.816 11.005 -53.911 1.00 68.19 105 PHE A CA 1
ATOM 848 C C . PHE A 1 105 ? 32.918 10.137 -54.802 1.00 68.19 105 PHE A C 1
ATOM 850 O O . PHE A 1 105 ? 32.990 10.236 -56.031 1.00 68.19 105 PHE A O 1
ATOM 857 N N . HIS A 1 106 ? 32.050 9.316 -54.207 1.00 62.22 106 HIS A N 1
ATOM 858 C CA . HIS A 1 106 ? 31.084 8.517 -54.956 1.00 62.22 106 HIS A CA 1
ATOM 859 C C . HIS A 1 106 ? 30.012 9.395 -55.623 1.00 62.22 106 HIS A C 1
ATOM 861 O O . HIS A 1 106 ? 29.667 9.170 -56.785 1.00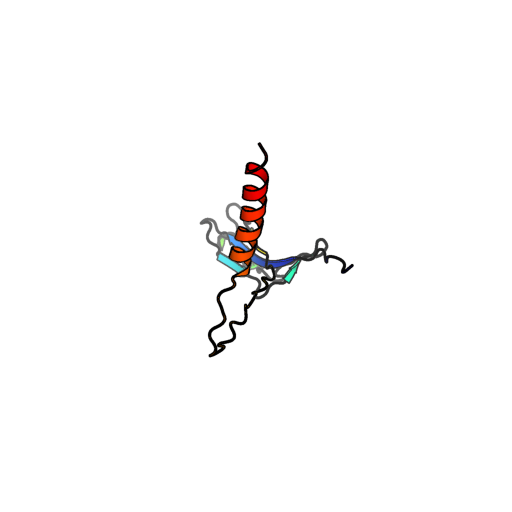 62.22 106 HIS A O 1
ATOM 867 N N . PHE A 1 107 ? 29.525 10.436 -54.940 1.00 59.75 107 PHE A N 1
ATOM 868 C CA . PHE A 1 107 ? 28.566 11.377 -55.524 1.00 59.75 107 PHE A CA 1
ATOM 869 C C . PHE A 1 107 ? 29.193 12.212 -56.650 1.00 59.75 107 PHE A C 1
ATOM 871 O O . PHE A 1 107 ? 28.624 12.273 -57.739 1.00 59.75 107 PHE A O 1
ATOM 878 N N . PHE A 1 108 ? 30.392 12.772 -56.467 1.00 56.97 108 PHE A N 1
ATOM 879 C CA . PHE A 1 108 ? 31.066 13.570 -57.505 1.00 56.97 108 PHE A CA 1
ATOM 880 C C . PHE A 1 108 ? 31.503 12.756 -58.738 1.00 56.97 108 PHE A C 1
ATOM 882 O O . PHE A 1 108 ? 31.590 13.311 -59.835 1.00 56.97 108 PHE A O 1
ATOM 889 N N . GLY A 1 109 ? 31.741 11.448 -58.598 1.00 58.03 109 GLY A N 1
ATOM 890 C CA . GLY A 1 109 ? 32.067 10.561 -59.722 1.00 58.03 109 GLY A CA 1
ATOM 891 C C . GLY A 1 109 ? 30.892 10.283 -60.670 1.00 58.03 109 GLY A C 1
ATOM 892 O O . GLY A 1 109 ? 31.107 10.057 -61.862 1.00 58.03 109 GLY A O 1
ATOM 893 N N . LEU A 1 110 ? 29.653 10.338 -60.171 1.00 54.34 110 LEU A N 1
ATOM 894 C CA . LEU A 1 110 ? 28.447 10.070 -60.964 1.00 54.34 110 LEU A CA 1
ATOM 895 C C . LEU A 1 110 ? 27.981 11.292 -61.774 1.00 54.34 110 LEU A C 1
ATOM 897 O O . LEU A 1 110 ? 27.477 11.124 -62.880 1.00 54.34 110 LEU A O 1
ATOM 901 N N . TYR A 1 111 ? 28.233 12.517 -61.301 1.00 53.97 111 TYR A N 1
ATOM 902 C CA . TYR A 1 111 ? 27.857 13.757 -62.007 1.00 53.97 111 TYR A CA 1
ATOM 903 C C . TYR A 1 111 ? 28.796 14.162 -63.158 1.00 53.97 111 TYR A C 1
ATOM 905 O O . TYR A 1 111 ? 28.541 15.156 -63.831 1.00 53.97 111 TYR A O 1
ATOM 913 N N . ARG A 1 112 ? 29.876 13.409 -63.419 1.00 52.56 112 ARG A N 1
ATOM 914 C CA . ARG A 1 112 ? 30.784 13.646 -64.562 1.00 52.56 112 ARG A CA 1
ATOM 915 C C . ARG A 1 112 ? 30.504 12.772 -65.790 1.00 52.56 112 ARG A C 1
ATOM 917 O O . ARG A 1 112 ? 31.219 12.884 -66.781 1.00 52.56 112 ARG A O 1
ATOM 924 N N . LYS A 1 113 ? 29.482 11.914 -65.732 1.00 51.47 113 LYS A N 1
ATOM 925 C CA . LYS A 1 113 ? 28.942 11.180 -66.886 1.00 51.47 113 LYS A CA 1
ATOM 926 C C . LYS A 1 113 ? 27.506 11.638 -67.163 1.00 51.47 113 LYS A C 1
ATOM 928 O O . LYS A 1 113 ? 26.562 10.896 -66.912 1.00 51.47 113 LYS A O 1
ATOM 933 N N . SER A 1 114 ? 27.355 12.862 -67.657 1.00 43.16 114 SER A N 1
ATOM 934 C CA . SER A 1 114 ? 26.160 13.343 -68.359 1.00 43.16 114 SER A CA 1
ATOM 935 C C . SER A 1 114 ? 26.582 14.273 -69.480 1.00 43.16 114 SER A C 1
ATOM 937 O O . SER A 1 114 ? 27.639 14.922 -69.328 1.00 43.16 114 SER A O 1
#

Radius of gyration: 30.44 Å; chains: 1; bounding box: 68×35×87 Å

pLDDT: mean 77.24, std 15.1, range [37.75, 95.06]

InterPro domains:
  IPR002083 MATH/TRAF domain [PF22486] (6-69)
  IPR002083 MATH/TRAF domain [PS50144] (1-70)
  IPR008974 TRAF-like [G3DSA:2.60.210.10] (1-75)

Organism: Strongyloides venezuelensis (NCBI:txid75913)